Protein AF-A0A3B0U0Z5-F1 (afdb_monomer_lite)

pLDDT: mean 93.41, std 7.03, range [60.81, 98.12]

Radius of gyration: 13.12 Å; chains: 1; bounding box: 28×25×28 Å

Structure (mmCIF, N/CA/C/O backbone):
data_AF-A0A3B0U0Z5-F1
#
_entry.id   AF-A0A3B0U0Z5-F1
#
loop_
_atom_site.group_PDB
_atom_site.id
_atom_site.type_symbol
_atom_site.label_atom_id
_atom_site.label_alt_id
_atom_site.label_comp_id
_atom_site.label_asym_id
_atom_site.label_entity_id
_atom_site.label_seq_id
_atom_site.pdbx_PDB_ins_code
_atom_site.Cartn_x
_atom_site.Cartn_y
_atom_site.Cartn_z
_atom_site.occupancy
_atom_site.B_iso_or_equiv
_atom_site.auth_seq_id
_atom_site.auth_comp_id
_atom_site.auth_asym_id
_atom_site.auth_atom_id
_atom_site.pdbx_PDB_model_num
ATOM 1 N N . LYS A 1 1 ? -0.502 -2.454 -17.762 1.00 60.81 1 LYS A N 1
ATOM 2 C CA . LYS A 1 1 ? -0.055 -1.880 -16.468 1.00 60.81 1 LYS A CA 1
ATOM 3 C C . LYS A 1 1 ? -0.880 -0.625 -16.224 1.00 60.81 1 LYS A C 1
ATOM 5 O O . LYS A 1 1 ? -0.620 0.366 -16.887 1.00 60.81 1 LYS A O 1
ATOM 10 N N . ALA A 1 2 ? -1.927 -0.693 -15.402 1.00 82.12 2 ALA A N 1
ATOM 11 C CA . ALA A 1 2 ? -2.894 0.398 -15.311 1.00 82.12 2 ALA A CA 1
ATOM 12 C C . ALA A 1 2 ? -3.283 0.671 -13.858 1.00 82.12 2 ALA A C 1
ATOM 14 O O . ALA A 1 2 ? -3.811 -0.209 -13.177 1.00 82.12 2 ALA A O 1
ATOM 15 N N . ILE A 1 3 ? -3.019 1.898 -13.415 1.00 93.75 3 ILE A N 1
ATOM 16 C CA . ILE A 1 3 ? -3.739 2.520 -12.308 1.00 93.75 3 ILE A CA 1
ATOM 17 C C . ILE A 1 3 ? -5.005 3.103 -12.939 1.00 93.75 3 ILE A C 1
ATOM 19 O O . ILE A 1 3 ? -4.923 3.823 -13.930 1.00 93.75 3 ILE A O 1
ATOM 23 N N . SER A 1 4 ? -6.170 2.731 -12.420 1.00 96.12 4 SER A N 1
ATOM 24 C CA . SER A 1 4 ? -7.480 3.122 -12.963 1.00 96.12 4 SER A CA 1
ATOM 25 C C . SER A 1 4 ? -8.143 4.240 -12.157 1.00 96.12 4 SER A C 1
ATOM 27 O O . SER A 1 4 ? -9.323 4.517 -12.350 1.00 96.12 4 SER A O 1
ATOM 29 N N . VAL A 1 5 ? -7.395 4.858 -11.245 1.00 97.00 5 VAL A N 1
ATOM 30 C CA . VAL A 1 5 ? -7.841 5.957 -10.388 1.00 97.00 5 VAL A CA 1
ATOM 31 C C . VAL A 1 5 ? -6.879 7.134 -10.464 1.00 97.00 5 VAL A C 1
ATOM 33 O O . VAL A 1 5 ? -5.744 6.996 -10.922 1.00 97.00 5 VAL A O 1
ATOM 36 N N . GLN A 1 6 ? -7.334 8.295 -10.008 1.00 97.25 6 GLN A N 1
ATOM 37 C CA . GLN A 1 6 ? -6.539 9.517 -9.943 1.00 97.25 6 GLN A CA 1
ATOM 38 C C . GLN A 1 6 ? -6.362 9.984 -8.498 1.00 97.25 6 GLN A C 1
ATOM 40 O O . GLN A 1 6 ? -7.074 9.549 -7.590 1.00 97.25 6 GLN A O 1
ATOM 45 N N . LYS A 1 7 ? -5.387 10.871 -8.285 1.00 96.75 7 LYS A N 1
ATOM 46 C CA . LYS A 1 7 ? -5.189 11.524 -6.991 1.00 96.75 7 LYS A CA 1
ATOM 47 C C . LYS A 1 7 ? -6.486 12.230 -6.568 1.00 96.75 7 LYS A C 1
ATOM 49 O O . LYS A 1 7 ? -7.187 12.781 -7.409 1.00 96.75 7 LYS A O 1
ATOM 54 N N . ASP A 1 8 ? -6.795 12.164 -5.275 1.00 97.62 8 ASP A N 1
ATOM 55 C CA . ASP A 1 8 ? -7.972 12.773 -4.634 1.00 97.62 8 ASP A CA 1
ATOM 56 C C . ASP A 1 8 ? -9.336 12.213 -5.092 1.00 97.62 8 ASP A C 1
ATOM 58 O O . ASP A 1 8 ? -10.386 12.651 -4.623 1.00 97.62 8 ASP A O 1
ATOM 62 N N . GLN A 1 9 ? -9.353 11.185 -5.949 1.00 98.12 9 GLN A N 1
ATOM 63 C CA . GLN A 1 9 ? -10.584 10.506 -6.337 1.00 98.12 9 GLN A CA 1
ATOM 64 C C . GLN A 1 9 ? -11.191 9.751 -5.145 1.00 98.12 9 GLN A C 1
ATOM 66 O O . GLN A 1 9 ? -10.570 8.855 -4.573 1.00 98.12 9 GLN A O 1
ATOM 71 N N . VAL A 1 10 ? -12.452 10.051 -4.821 1.00 97.88 10 VAL A N 1
ATOM 72 C CA . VAL A 1 10 ? -13.226 9.282 -3.838 1.00 97.88 10 VAL A CA 1
ATOM 73 C C . VAL A 1 10 ? -13.539 7.897 -4.408 1.00 97.88 10 VAL A C 1
ATOM 75 O O . VAL A 1 10 ? -14.139 7.775 -5.479 1.00 97.88 10 VAL A O 1
ATOM 78 N N . VAL A 1 11 ? -13.154 6.849 -3.680 1.00 96.94 11 VAL A N 1
ATOM 79 C CA . VAL A 1 11 ? -13.379 5.448 -4.061 1.00 96.94 11 VAL A CA 1
ATOM 80 C C . VAL A 1 11 ? -14.335 4.749 -3.098 1.00 96.94 11 VAL A C 1
ATOM 82 O O . VAL A 1 11 ? -14.475 5.146 -1.942 1.00 96.94 11 VAL A O 1
ATOM 85 N N . ARG A 1 12 ? -15.004 3.692 -3.566 1.00 97.12 12 ARG A N 1
ATOM 86 C CA . ARG A 1 12 ? -15.916 2.866 -2.757 1.00 97.12 12 ARG A CA 1
ATOM 87 C C . ARG A 1 12 ? -15.350 1.466 -2.529 1.00 97.12 12 ARG A C 1
ATOM 89 O O . ARG A 1 12 ? -14.544 0.971 -3.317 1.00 97.12 12 ARG A O 1
ATOM 96 N N . ARG A 1 13 ? -15.804 0.791 -1.467 1.00 95.25 13 ARG A N 1
ATOM 97 C CA . ARG A 1 13 ? -15.469 -0.621 -1.216 1.00 95.25 13 ARG A CA 1
ATOM 98 C C . ARG A 1 13 ? -15.828 -1.469 -2.444 1.00 95.25 13 ARG A C 1
ATOM 100 O O . ARG A 1 13 ? -16.916 -1.328 -2.989 1.00 95.25 13 ARG A O 1
ATOM 107 N N . GLY A 1 14 ? -14.908 -2.338 -2.863 1.00 94.50 14 GLY A N 1
ATOM 108 C CA . GLY A 1 14 ? -15.080 -3.212 -4.031 1.00 94.50 14 GLY A CA 1
ATOM 109 C C . GLY A 1 14 ? -14.802 -2.548 -5.386 1.00 94.50 14 GLY A C 1
ATOM 110 O O . GLY A 1 14 ? -14.799 -3.232 -6.405 1.00 94.50 14 GLY A O 1
ATOM 111 N N . GLN A 1 15 ? -14.529 -1.240 -5.427 1.00 97.31 15 GLN A N 1
ATOM 112 C CA . GLN A 1 15 ? -14.176 -0.557 -6.669 1.00 97.31 15 GLN A CA 1
ATOM 113 C C . GLN A 1 15 ? -12.812 -1.025 -7.195 1.00 97.31 15 GLN A C 1
ATOM 115 O O . GLN A 1 15 ? -11.829 -1.093 -6.458 1.00 97.31 15 GLN A O 1
ATOM 120 N N . LYS A 1 16 ? -12.729 -1.290 -8.504 1.00 96.38 16 LYS A N 1
ATOM 121 C CA . LYS A 1 16 ? -11.468 -1.615 -9.179 1.00 96.38 16 LYS A CA 1
ATOM 122 C C . LYS A 1 16 ? -10.542 -0.395 -9.205 1.00 96.38 16 LYS A C 1
ATOM 124 O O . LYS A 1 16 ? -10.880 0.621 -9.805 1.00 96.38 16 LYS A O 1
ATOM 129 N N . LEU A 1 17 ? -9.357 -0.526 -8.604 1.00 96.62 17 LEU A N 1
ATOM 130 C CA . LEU A 1 17 ? -8.347 0.544 -8.545 1.00 96.62 17 LEU A CA 1
ATOM 131 C C . LEU A 1 17 ? -7.258 0.415 -9.623 1.00 96.62 17 LEU A C 1
ATOM 133 O O . LEU A 1 17 ? -6.577 1.383 -9.950 1.00 96.62 17 LEU A O 1
ATOM 137 N N . GLY A 1 18 ? -7.088 -0.779 -10.189 1.00 96.12 18 GLY A N 1
ATOM 138 C CA . GLY A 1 18 ? -6.061 -1.067 -11.183 1.00 96.12 18 GLY A CA 1
ATOM 139 C C . GLY A 1 18 ? -5.876 -2.565 -11.394 1.00 96.12 18 GLY A C 1
ATOM 140 O O . GLY A 1 18 ? -6.764 -3.365 -11.093 1.00 96.12 18 GLY A O 1
ATOM 141 N N . THR A 1 19 ? -4.716 -2.942 -11.922 1.00 96.12 19 THR A N 1
ATOM 142 C CA . THR A 1 19 ? -4.319 -4.340 -12.153 1.00 96.12 19 THR A CA 1
ATOM 143 C C . THR A 1 19 ? -2.996 -4.651 -11.463 1.00 96.12 19 THR A C 1
ATOM 145 O O . THR A 1 19 ? -2.088 -3.820 -11.512 1.00 96.12 19 THR A O 1
ATOM 148 N N . VAL A 1 20 ? -2.852 -5.863 -10.917 1.00 95.31 20 VAL A N 1
ATOM 149 C CA . VAL A 1 20 ? -1.568 -6.370 -10.397 1.00 95.31 20 VAL A 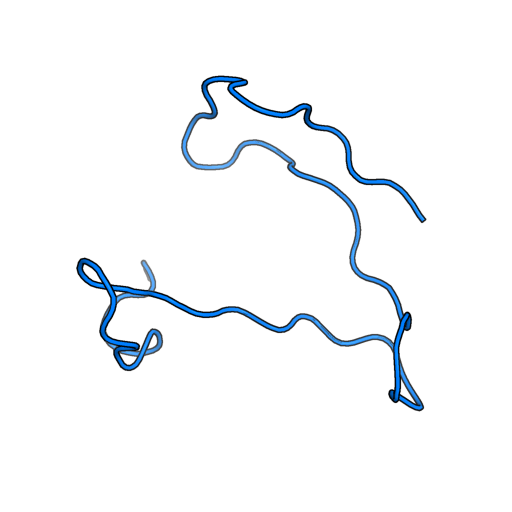CA 1
ATOM 150 C C . VAL A 1 20 ? -0.505 -6.358 -11.501 1.00 95.31 20 VAL A C 1
ATOM 152 O O . VAL A 1 20 ? -0.812 -6.498 -12.687 1.00 95.31 20 VAL A O 1
ATOM 155 N N . GLY A 1 21 ? 0.752 -6.162 -11.114 1.00 94.00 21 GLY A N 1
ATOM 156 C CA . GLY A 1 21 ? 1.883 -6.133 -12.030 1.00 94.00 21 GLY A CA 1
ATOM 157 C C . GLY A 1 21 ? 3.176 -6.586 -11.363 1.00 94.00 21 GLY A C 1
ATOM 158 O O . GLY A 1 21 ? 3.167 -7.176 -10.287 1.00 94.00 21 GLY A O 1
ATOM 159 N N . MET A 1 22 ? 4.291 -6.310 -12.034 1.00 95.56 22 MET A N 1
ATOM 160 C CA . MET A 1 22 ? 5.636 -6.738 -11.637 1.00 95.56 22 MET A CA 1
ATOM 161 C C . MET A 1 22 ? 6.616 -5.562 -11.744 1.00 95.56 22 MET A C 1
ATOM 163 O O . MET A 1 22 ? 7.636 -5.626 -12.414 1.00 95.56 22 MET A O 1
ATOM 167 N N . THR A 1 23 ? 6.234 -4.411 -11.201 1.00 91.69 23 THR A N 1
ATOM 168 C CA . THR A 1 23 ? 7.002 -3.167 -11.355 1.00 91.69 23 THR A CA 1
ATOM 169 C C . THR A 1 23 ? 7.739 -2.858 -10.067 1.00 91.69 23 THR A C 1
ATOM 171 O O . THR A 1 23 ? 7.157 -3.031 -9.003 1.00 91.69 23 THR A O 1
ATOM 174 N N . GLY A 1 24 ? 8.978 -2.374 -10.163 1.00 90.44 24 GLY A N 1
ATOM 175 C CA . GLY A 1 24 ? 9.905 -2.323 -9.029 1.00 90.44 24 GLY A CA 1
ATOM 176 C C . GLY A 1 24 ? 10.794 -3.570 -8.994 1.00 90.44 24 GLY A C 1
ATOM 177 O O . GLY A 1 24 ? 10.934 -4.257 -10.004 1.00 90.44 24 GLY A O 1
ATOM 178 N N . SER A 1 25 ? 11.390 -3.863 -7.842 1.00 93.19 25 SER A N 1
ATOM 179 C CA . SER A 1 25 ? 12.365 -4.951 -7.682 1.00 93.19 25 SER A CA 1
ATOM 180 C C . SER A 1 25 ? 11.693 -6.297 -7.379 1.00 93.19 25 SER A C 1
ATOM 182 O O . SER A 1 25 ? 11.855 -6.849 -6.294 1.00 93.19 25 SER A O 1
ATOM 184 N N . VAL A 1 26 ? 10.909 -6.819 -8.328 1.00 95.44 26 VAL A N 1
ATOM 185 C CA . VAL A 1 26 ? 10.198 -8.108 -8.210 1.00 95.44 26 VAL A CA 1
ATOM 186 C C . VAL A 1 26 ? 10.395 -8.978 -9.459 1.00 95.44 26 VAL A C 1
ATO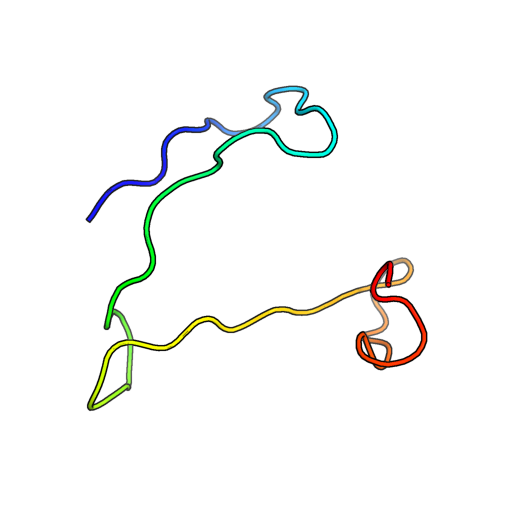M 188 O O . VAL A 1 26 ? 10.488 -8.463 -10.568 1.00 95.44 26 VAL A O 1
ATOM 191 N N . ASN A 1 27 ? 10.441 -10.305 -9.288 1.00 94.69 27 ASN A N 1
ATOM 192 C CA . ASN A 1 27 ? 10.692 -11.286 -10.362 1.00 94.69 27 ASN A CA 1
ATOM 193 C C . ASN A 1 27 ? 9.437 -12.039 -10.852 1.00 94.69 27 ASN A C 1
ATOM 195 O O . ASN A 1 27 ? 9.523 -12.859 -11.763 1.00 94.69 27 ASN A O 1
ATOM 199 N N . ARG A 1 28 ? 8.281 -11.792 -10.230 1.00 94.75 28 ARG A N 1
ATOM 200 C CA . ARG A 1 28 ? 6.965 -12.324 -10.616 1.00 94.75 28 ARG A CA 1
ATOM 201 C C . ARG A 1 28 ? 5.867 -11.327 -10.231 1.00 94.75 28 ARG A C 1
ATOM 203 O O . ARG A 1 28 ? 6.123 -10.497 -9.356 1.00 94.75 28 ARG A O 1
ATOM 210 N N . PRO A 1 29 ? 4.660 -11.387 -10.827 1.00 95.31 29 PRO A N 1
ATOM 211 C CA . PRO A 1 29 ? 3.549 -10.529 -10.426 1.00 95.31 29 PRO A CA 1
ATOM 212 C C . PRO A 1 29 ? 3.241 -10.670 -8.935 1.00 95.31 29 PRO A C 1
ATOM 214 O O . PRO A 1 29 ? 3.088 -11.783 -8.430 1.00 95.31 29 PRO A O 1
ATOM 217 N N . GLN A 1 30 ? 3.175 -9.544 -8.231 1.00 95.12 30 GLN A N 1
ATOM 218 C CA . GLN A 1 30 ? 2.948 -9.500 -6.788 1.00 95.12 30 GLN A CA 1
ATOM 219 C C . GLN A 1 30 ? 2.016 -8.338 -6.445 1.00 95.12 30 GLN A C 1
ATOM 221 O O . GLN A 1 30 ? 2.110 -7.257 -7.029 1.00 95.12 30 GLN A O 1
ATOM 226 N N . LEU A 1 31 ? 1.126 -8.563 -5.479 1.00 94.44 31 LEU A N 1
ATOM 227 C CA . LEU A 1 31 ? 0.326 -7.517 -4.852 1.00 94.44 31 LEU A CA 1
ATOM 228 C C . LEU A 1 31 ? 0.898 -7.252 -3.459 1.00 94.44 31 LEU A C 1
ATOM 230 O O . LEU A 1 31 ? 0.828 -8.118 -2.592 1.00 94.44 31 LEU A O 1
ATOM 234 N N . HIS A 1 32 ? 1.448 -6.059 -3.253 1.00 94.12 32 HIS A N 1
ATOM 235 C CA . HIS A 1 32 ? 1.803 -5.577 -1.923 1.00 94.12 32 HIS A CA 1
ATOM 236 C C . HIS A 1 32 ? 0.634 -4.761 -1.365 1.00 94.12 32 HIS A C 1
ATOM 238 O O . HIS A 1 32 ? 0.168 -3.829 -2.023 1.00 94.12 32 HIS A O 1
ATOM 244 N N . PHE A 1 33 ? 0.155 -5.124 -0.177 1.00 95.12 33 PHE A N 1
ATOM 245 C CA . PHE A 1 33 ? -0.927 -4.430 0.514 1.00 95.12 33 PHE A CA 1
ATOM 246 C C . PHE A 1 33 ? -0.467 -4.040 1.917 1.00 95.12 33 PHE A C 1
ATOM 248 O O . PHE A 1 33 ? -0.021 -4.891 2.683 1.00 95.12 33 PHE A O 1
ATOM 255 N N . GLU A 1 34 ? -0.588 -2.756 2.243 1.00 95.81 34 GLU A N 1
ATOM 256 C CA . GLU A 1 34 ? -0.196 -2.187 3.528 1.00 95.81 34 GLU A CA 1
ATOM 257 C C . GLU A 1 34 ? -1.365 -1.387 4.102 1.00 95.81 34 GLU A C 1
ATOM 259 O O . GLU A 1 34 ? -2.048 -0.655 3.380 1.00 95.81 34 GLU A O 1
ATOM 264 N N . LEU A 1 35 ? -1.575 -1.511 5.411 1.00 95.62 35 LEU A N 1
ATOM 265 C CA . LEU A 1 35 ? -2.511 -0.682 6.151 1.00 95.62 35 LEU A CA 1
ATOM 266 C C . LEU A 1 35 ? -1.745 0.203 7.132 1.00 95.62 35 LEU A C 1
ATOM 268 O O . LEU A 1 35 ? -0.838 -0.258 7.825 1.00 95.62 35 LEU A O 1
ATOM 272 N N . ARG A 1 36 ? -2.143 1.474 7.222 1.00 96.50 36 ARG A N 1
ATOM 273 C CA . ARG A 1 36 ? -1.570 2.442 8.160 1.00 96.50 36 ARG A CA 1
ATOM 274 C C . ARG A 1 36 ? -2.649 3.070 9.032 1.00 96.50 36 ARG A C 1
ATOM 276 O O . ARG A 1 36 ? -3.743 3.361 8.553 1.00 96.50 36 ARG A O 1
ATOM 283 N N . GLN A 1 37 ? -2.322 3.307 10.298 1.00 95.38 37 GLN A N 1
ATOM 284 C CA . GLN A 1 37 ? -3.083 4.177 11.197 1.00 95.38 37 GLN A CA 1
ATOM 285 C C . GLN A 1 37 ? -2.263 5.438 11.445 1.00 95.38 37 GLN A C 1
ATOM 287 O O . GLN A 1 37 ? -1.225 5.400 12.108 1.00 95.38 37 GLN A O 1
ATOM 292 N N . GLY A 1 38 ? -2.689 6.550 10.842 1.00 94.69 38 GLY A N 1
ATOM 293 C CA . GLY A 1 38 ? -1.821 7.718 10.708 1.00 94.69 38 GLY A CA 1
ATOM 294 C C . GLY A 1 38 ? -0.544 7.342 9.949 1.00 94.69 38 GLY A C 1
ATOM 295 O O . GLY A 1 38 ? -0.614 6.824 8.835 1.00 94.69 38 GLY A O 1
ATOM 296 N N . ALA A 1 39 ? 0.618 7.566 10.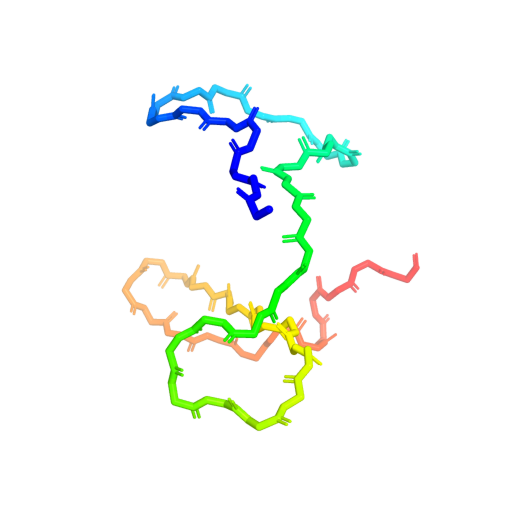564 1.00 95.12 39 ALA A N 1
ATOM 297 C CA . ALA A 1 39 ? 1.916 7.221 9.981 1.00 95.12 39 ALA A CA 1
ATOM 298 C C . ALA A 1 39 ? 2.364 5.768 10.252 1.00 95.12 39 ALA A C 1
ATOM 300 O O . ALA A 1 39 ? 3.276 5.280 9.580 1.00 95.12 39 ALA A O 1
ATOM 301 N N . THR A 1 40 ? 1.733 5.068 11.201 1.00 96.88 40 THR A N 1
ATOM 302 C CA . THR A 1 40 ? 2.201 3.766 11.701 1.00 96.88 40 THR A CA 1
ATOM 303 C C . THR A 1 40 ? 1.667 2.610 10.848 1.00 96.88 40 THR A C 1
ATOM 305 O O . THR A 1 40 ? 0.443 2.485 10.724 1.00 96.88 40 THR A O 1
ATOM 308 N N . PRO A 1 41 ? 2.530 1.745 10.277 1.00 96.81 41 PRO A N 1
ATOM 309 C CA . PRO A 1 41 ? 2.090 0.522 9.612 1.00 96.81 41 PRO A CA 1
ATOM 310 C C . PRO A 1 41 ? 1.538 -0.476 10.638 1.00 96.81 41 PRO A C 1
ATOM 312 O O . PRO A 1 41 ? 2.092 -0.638 11.724 1.00 96.81 41 PRO A O 1
ATOM 315 N N . VAL A 1 42 ? 0.438 -1.144 10.298 1.00 96.88 42 VAL A N 1
ATOM 316 C CA . VAL A 1 42 ? -0.207 -2.164 11.140 1.00 96.88 42 VAL A CA 1
ATOM 317 C C . VAL A 1 42 ? -0.438 -3.438 10.335 1.00 96.88 42 VAL A C 1
ATOM 319 O O . VAL A 1 42 ? -0.608 -3.371 9.118 1.00 96.88 42 VAL A O 1
ATOM 322 N N . ASP A 1 43 ? -0.476 -4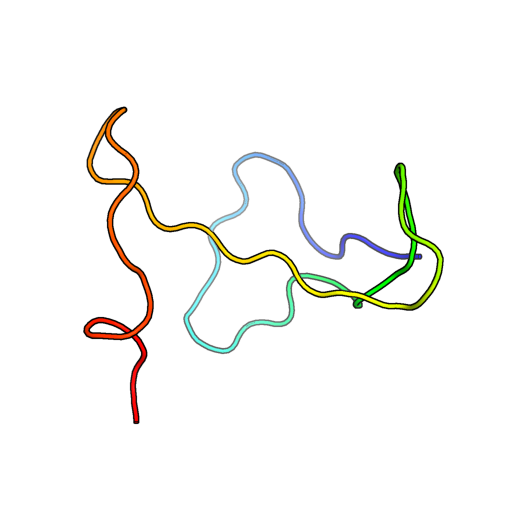.590 11.008 1.00 96.00 43 ASP A N 1
ATOM 323 C CA . ASP A 1 43 ? -0.729 -5.877 10.350 1.00 96.00 43 ASP A CA 1
ATOM 324 C C . ASP A 1 43 ? -2.107 -5.867 9.652 1.00 96.00 43 ASP A C 1
ATOM 326 O O . ASP A 1 43 ? -3.134 -5.662 10.322 1.00 96.00 43 ASP A O 1
ATOM 330 N N . PRO A 1 44 ? -2.158 -6.038 8.314 1.00 95.25 44 PRO A N 1
ATOM 331 C CA . PRO A 1 44 ? -3.411 -6.045 7.583 1.00 95.25 44 PRO A CA 1
ATOM 332 C C . PRO A 1 44 ? -4.212 -7.335 7.790 1.00 95.25 44 PRO A C 1
ATOM 334 O O . PRO A 1 44 ? -5.434 -7.264 7.699 1.00 95.25 44 PRO A O 1
ATOM 337 N N . VAL A 1 45 ? -3.584 -8.486 8.075 1.00 95.38 45 VAL A N 1
ATOM 338 C CA .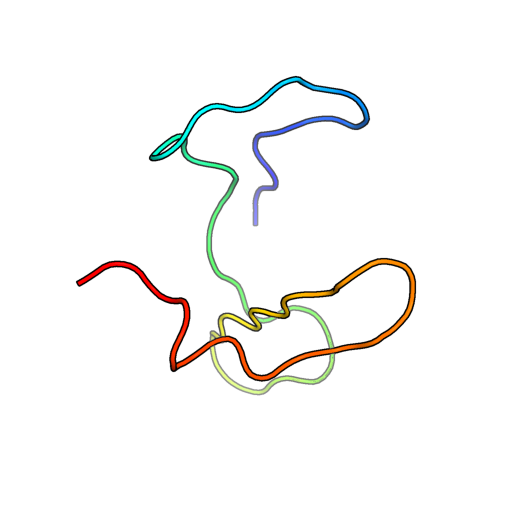 VAL A 1 45 ? -4.248 -9.807 8.039 1.00 95.38 45 VAL A CA 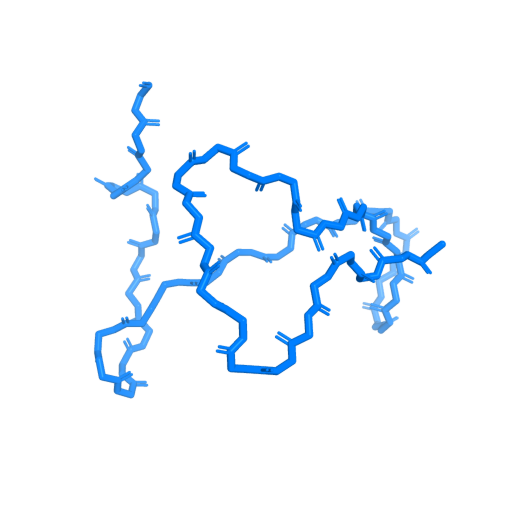1
ATOM 339 C C . VAL A 1 45 ? -5.439 -9.901 9.001 1.00 95.38 45 VAL A C 1
ATOM 341 O O . VAL A 1 45 ? -6.520 -10.271 8.541 1.00 95.38 45 VAL A O 1
ATOM 344 N N . PRO A 1 46 ? -5.339 -9.476 10.278 1.00 94.62 46 PRO A N 1
ATOM 345 C CA . PRO A 1 46 ? -6.478 -9.501 11.202 1.00 94.62 46 PRO A CA 1
ATOM 346 C C . PRO A 1 46 ? -7.606 -8.522 10.833 1.00 94.62 46 PRO A C 1
ATOM 348 O O . PRO A 1 46 ? -8.649 -8.511 11.480 1.00 94.62 46 PRO A O 1
ATOM 351 N N . ARG A 1 47 ? -7.379 -7.640 9.852 1.00 89.19 47 ARG A N 1
ATOM 352 C CA . ARG A 1 47 ? -8.271 -6.536 9.460 1.00 89.19 47 ARG A CA 1
ATOM 353 C C . ARG A 1 47 ? -8.835 -6.705 8.053 1.00 89.19 47 ARG A C 1
ATOM 355 O O . ARG A 1 47 ? -9.600 -5.851 7.599 1.00 89.19 47 ARG A O 1
ATOM 362 N N . LEU A 1 48 ? -8.449 -7.768 7.352 1.00 88.69 48 LEU A N 1
ATOM 363 C CA . LEU A 1 48 ? -9.070 -8.120 6.088 1.00 88.69 48 LEU A CA 1
ATOM 364 C C . LEU A 1 48 ? -10.493 -8.597 6.366 1.00 88.69 48 LEU A C 1
ATOM 366 O O . LEU A 1 48 ? -10.750 -9.323 7.323 1.00 88.69 48 LEU A O 1
ATOM 370 N N . ALA A 1 49 ? -11.429 -8.150 5.535 1.00 77.44 49 ALA A N 1
ATOM 371 C CA . ALA A 1 49 ? -12.766 -8.711 5.572 1.00 77.44 49 ALA A CA 1
ATOM 372 C C . ALA A 1 49 ? -12.715 -10.150 5.054 1.00 77.44 49 ALA A C 1
ATOM 374 O O . ALA A 1 49 ? -12.073 -10.402 4.034 1.00 77.44 49 ALA A O 1
ATOM 375 N N . SER A 1 50 ? -13.378 -11.046 5.781 1.00 67.25 50 SER A N 1
ATOM 376 C CA . SER A 1 50 ? -13.680 -12.417 5.369 1.00 67.25 50 SER A CA 1
ATOM 377 C C . SER A 1 50 ? -14.584 -12.448 4.145 1.00 67.25 50 SER A C 1
ATOM 379 O O . SER A 1 50 ? -15.560 -11.656 4.154 1.00 67.25 50 SER A O 1
#

Organism: NCBI:txid652676

Foldseek 3Di:
DDQPDDPPDDDDPPDDGTDFDAPDPGDDTDDDDWDDDVPHTDDCPVVDDD

InterPro domains:
  IPR011055 Duplicated hybrid motif [G3DSA:2.70.70.10] (1-49)
  IPR011055 Duplicated hybrid motif [SSF51261] (2-48)
  IPR016047 M23ase, beta-sheet core domain [PF01551] (2-44)
  IPR050570 Bacterial cell wall metabolism enzyme [PTHR21666] (2-48)

Sequence (50 aa):
KAISVQKDQVVRRGQKLGTVGMTGSVNRPQLHFELRQGATPVDPVPRLAS

Secondary structure (DSSP, 8-state):
--B---TT----TT---B--B--SS-SS-B----EEETTEEE-SGGGS--